Protein AF-A0AAW8PYC9-F1 (afdb_monomer)

Organism: Vibrio parahaemolyticus (NCBI:txid670)

Sequence (165 aa):
MTESTNPTTEKPVVAAIIDTRSGEIIETVTQPKDKTRLYLKVRDELNSEHGRDTFLTLDFSSCQPNTTWVQGKMQNKDPEAFKEATRLSLEYKIWEKKKNITRIEGELAKLEETQNECLALYDDSAQDKREIVSDAFSGQIEETEEELRDQKNVLAKLHNLLKKL

Solvent-accessible surface area (backbone atoms only — not comparable to full-atom values): 9459 Å² total; per-residue (Å²): 138,88,86,81,90,76,87,74,90,67,69,63,70,29,29,35,34,31,36,68,86,80,69,46,76,78,47,75,38,56,50,81,84,56,46,63,55,52,52,47,43,34,58,69,52,49,18,64,74,71,37,80,77,42,44,45,72,48,67,58,54,72,82,46,87,55,60,67,58,42,51,57,31,46,76,68,65,36,68,68,32,50,52,50,52,51,48,53,54,47,53,51,53,44,51,54,46,50,55,50,45,54,50,48,55,53,50,48,51,50,50,54,49,51,49,52,56,59,45,68,77,46,61,88,86,44,51,74,62,44,49,54,52,49,59,73,45,45,64,61,50,53,52,47,52,49,52,44,51,51,50,51,53,51,42,52,52,50,53,55,52,61,75,71,109

Foldseek 3Di:
DDDDDDPDPDQDFFKFKAQPVPRDTDDTDRDPVCLVVVVCCVPPPVCVPPNPPRMDMGGNNPVPPPVVVLVVCVVVVPPVSVVVVVLVVLVVVLVVLVVVLVVLVVVLVVLVVVLVVLLVVDDPVPVVSNVVSCVVSVVVNVVSVVVSVVSVVVSVVSVVVSVVD

Radius of gyration: 28.54 Å; Cα contacts (8 Å, |Δi|>4): 136; chains: 1; bounding box: 57×44×76 Å

Structure (mmCIF, N/CA/C/O backbone):
data_AF-A0AAW8PYC9-F1
#
_entry.id   AF-A0AAW8PYC9-F1
#
loop_
_atom_site.group_PDB
_atom_site.id
_atom_site.type_symbol
_atom_site.label_atom_id
_atom_site.label_alt_id
_atom_site.label_comp_id
_atom_site.label_asym_id
_atom_site.label_entity_id
_atom_site.label_seq_id
_atom_site.pdbx_PDB_ins_code
_atom_site.Cartn_x
_atom_site.Cartn_y
_atom_site.Cartn_z
_atom_site.occupancy
_atom_site.B_iso_or_equiv
_atom_site.auth_seq_id
_atom_site.auth_comp_id
_atom_site.auth_asym_id
_atom_site.auth_atom_id
_atom_site.pdbx_PDB_model_num
ATOM 1 N N . MET A 1 1 ? 27.340 31.564 16.393 1.00 35.12 1 MET A N 1
ATOM 2 C CA . MET A 1 1 ? 26.537 32.461 15.541 1.00 35.12 1 MET A CA 1
ATOM 3 C C . MET A 1 1 ? 25.718 31.582 14.626 1.00 35.12 1 MET A C 1
ATOM 5 O O . MET A 1 1 ? 26.263 30.688 13.999 1.00 35.12 1 MET A O 1
ATOM 9 N N . THR A 1 2 ? 24.409 31.749 14.713 1.00 40.38 2 THR A N 1
ATOM 10 C CA . THR A 1 2 ? 23.368 31.025 13.989 1.00 40.38 2 THR A CA 1
ATOM 11 C C . THR A 1 2 ? 23.261 31.545 12.562 1.00 40.38 2 THR A C 1
ATOM 13 O O . THR A 1 2 ? 23.005 32.734 12.393 1.00 40.38 2 THR A O 1
ATOM 16 N N . GLU A 1 3 ? 23.345 30.667 11.567 1.00 40.12 3 GLU A N 1
ATOM 17 C CA . GLU A 1 3 ? 22.695 30.905 10.278 1.00 40.12 3 GLU A CA 1
ATOM 18 C C . GLU A 1 3 ? 21.605 29.854 10.097 1.00 40.12 3 GLU A C 1
ATOM 20 O O . GLU A 1 3 ? 21.846 28.662 9.920 1.00 40.12 3 GLU A O 1
ATOM 25 N N . SER A 1 4 ? 20.382 30.338 10.267 1.00 39.91 4 SER A N 1
ATOM 26 C CA . SER A 1 4 ? 19.136 29.670 9.938 1.00 39.91 4 SER A CA 1
ATOM 27 C C . SER A 1 4 ? 18.599 30.287 8.643 1.00 39.91 4 SER A C 1
ATOM 29 O O . SER A 1 4 ? 18.890 31.445 8.348 1.00 39.91 4 SER A O 1
ATOM 31 N N . THR A 1 5 ? 17.720 29.533 7.977 1.00 40.56 5 THR A N 1
ATOM 32 C CA . THR A 1 5 ? 16.711 29.935 6.972 1.00 40.56 5 THR A CA 1
ATOM 33 C C . THR A 1 5 ? 17.097 29.928 5.484 1.00 40.56 5 THR A C 1
ATOM 35 O O . THR A 1 5 ? 17.547 30.918 4.925 1.00 40.56 5 THR A O 1
ATOM 38 N N . ASN A 1 6 ? 16.798 28.822 4.789 1.00 36.03 6 ASN A N 1
ATOM 39 C CA . ASN A 1 6 ? 15.602 28.706 3.929 1.00 36.03 6 ASN A CA 1
ATOM 40 C C . ASN A 1 6 ? 15.555 27.325 3.232 1.00 36.03 6 ASN A C 1
ATOM 42 O O . ASN A 1 6 ? 16.572 26.900 2.690 1.00 36.03 6 ASN A O 1
ATOM 46 N N . PRO A 1 7 ? 14.405 26.622 3.172 1.00 41.09 7 PRO A N 1
ATOM 47 C CA .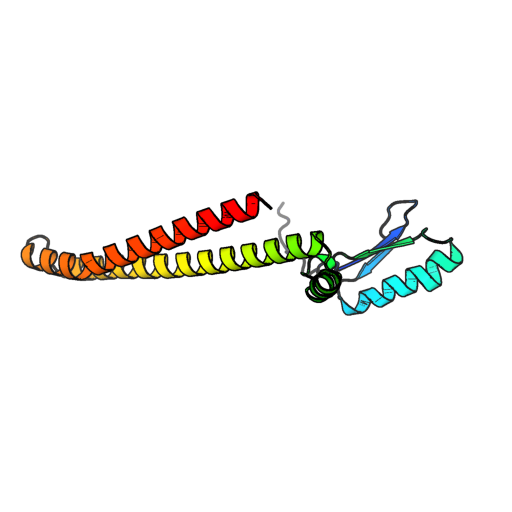 PRO A 1 7 ? 14.218 25.580 2.170 1.00 41.09 7 PRO A CA 1
ATOM 48 C C . PRO A 1 7 ? 14.105 26.289 0.818 1.00 41.09 7 PRO A C 1
ATOM 50 O O . PRO A 1 7 ? 13.167 27.051 0.587 1.00 41.09 7 PRO A O 1
ATOM 53 N N . THR A 1 8 ? 15.100 26.123 -0.048 1.00 46.59 8 THR A N 1
ATOM 54 C CA . THR A 1 8 ? 15.162 26.798 -1.344 1.00 46.59 8 THR A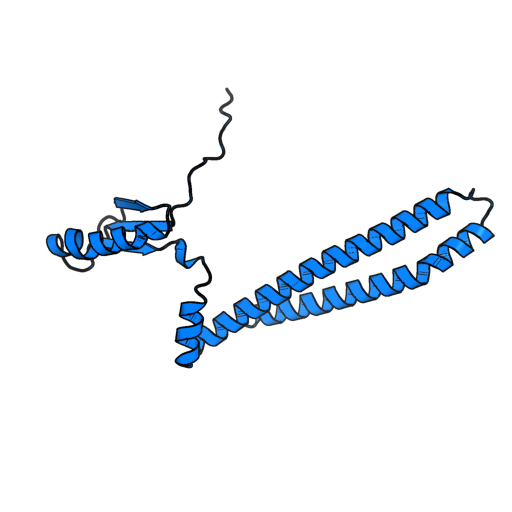 CA 1
ATOM 55 C C . THR A 1 8 ? 13.881 26.520 -2.133 1.00 46.59 8 THR A C 1
ATOM 57 O O . THR A 1 8 ? 13.580 25.386 -2.495 1.00 46.59 8 THR A O 1
ATOM 60 N N . THR A 1 9 ? 13.132 27.577 -2.445 1.00 49.78 9 THR A N 1
ATOM 61 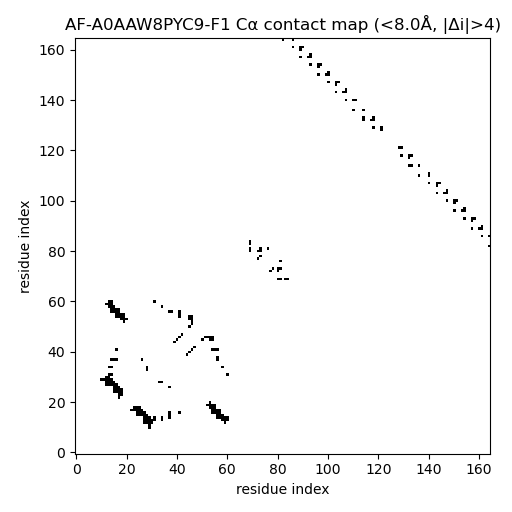C CA . THR A 1 9 ? 12.016 27.638 -3.409 1.00 49.78 9 THR A CA 1
ATOM 62 C C . THR A 1 9 ? 12.444 27.340 -4.858 1.00 49.78 9 THR A C 1
ATOM 64 O O . THR A 1 9 ? 11.769 27.728 -5.813 1.00 49.78 9 THR A O 1
ATOM 67 N N . GLU A 1 10 ? 13.583 26.680 -5.055 1.00 61.88 10 GLU A N 1
ATOM 68 C CA . GLU A 1 10 ? 14.139 26.382 -6.365 1.00 61.88 10 GLU A CA 1
ATOM 69 C C . GLU A 1 10 ? 13.413 25.181 -6.961 1.00 61.88 10 GLU A C 1
ATOM 71 O O . GLU A 1 10 ? 13.434 24.066 -6.439 1.00 61.88 10 GLU A O 1
ATOM 76 N N . LYS A 1 11 ? 12.709 25.431 -8.068 1.00 69.19 11 LYS A N 1
ATOM 77 C CA . LYS A 1 11 ? 12.059 24.372 -8.838 1.00 69.19 11 LYS A CA 1
ATOM 78 C C . LYS A 1 11 ? 13.126 23.363 -9.285 1.00 69.19 11 LYS A C 1
ATOM 80 O O . LYS A 1 11 ? 14.176 23.797 -9.761 1.00 69.19 11 LYS A O 1
ATOM 85 N N . PRO A 1 12 ? 12.861 22.049 -9.190 1.00 74.12 12 PRO A N 1
ATOM 86 C CA . PRO A 1 12 ? 13.836 21.037 -9.572 1.00 74.12 12 PRO A CA 1
ATOM 87 C C . PRO A 1 12 ? 14.222 21.186 -11.047 1.00 74.12 12 PRO A C 1
ATOM 89 O O . PRO A 1 12 ? 13.372 21.441 -11.905 1.00 74.12 12 PRO A O 1
ATOM 92 N N . VAL A 1 13 ? 15.511 21.019 -11.343 1.00 76.00 13 VAL A N 1
ATOM 93 C CA . VAL A 1 13 ? 16.016 20.953 -12.719 1.00 76.00 13 VAL A CA 1
ATOM 94 C C . VAL A 1 13 ? 15.449 19.703 -13.390 1.00 76.00 13 VAL A C 1
ATOM 96 O O . VAL A 1 13 ? 15.553 18.600 -12.862 1.00 76.00 13 VAL A O 1
ATOM 99 N N . VAL A 1 14 ? 14.837 19.875 -14.560 1.00 78.12 14 VAL A N 1
ATOM 100 C CA . VAL A 1 14 ? 14.192 18.795 -15.319 1.00 78.12 14 VAL A CA 1
ATOM 101 C C . VAL A 1 14 ? 14.985 18.376 -16.553 1.00 78.12 14 VAL A C 1
ATOM 103 O O . VAL A 1 14 ? 14.753 17.285 -17.061 1.00 78.12 14 VAL A O 1
ATOM 106 N N . ALA A 1 15 ? 15.902 19.213 -17.044 1.00 81.50 15 ALA A N 1
ATOM 107 C CA . ALA A 1 15 ? 16.883 18.854 -18.069 1.00 81.50 15 ALA A CA 1
ATOM 108 C C . ALA A 1 15 ? 18.075 19.823 -18.052 1.00 81.50 15 ALA A C 1
ATOM 110 O O . ALA A 1 15 ? 17.955 20.944 -17.554 1.00 81.50 15 ALA A O 1
ATOM 111 N N . ALA A 1 16 ? 19.206 19.399 -18.608 1.00 82.06 16 ALA A N 1
ATOM 112 C CA . ALA A 1 16 ? 20.424 20.193 -18.708 1.00 82.06 16 ALA A CA 1
ATOM 113 C C . ALA A 1 16 ? 21.214 19.895 -19.990 1.00 82.06 16 ALA A C 1
ATOM 115 O O . ALA A 1 16 ? 21.031 18.843 -20.594 1.00 82.06 16 ALA A O 1
ATOM 116 N N . ILE A 1 17 ? 22.105 20.800 -20.389 1.00 86.88 17 ILE A N 1
ATOM 117 C CA . ILE A 1 17 ? 23.133 20.566 -21.412 1.00 86.88 17 ILE A CA 1
ATOM 118 C C . ILE A 1 17 ? 24.473 20.341 -20.712 1.00 86.88 17 ILE A C 1
ATOM 120 O O . ILE A 1 17 ? 24.836 21.126 -19.836 1.00 86.88 17 ILE A O 1
ATOM 124 N N . ILE A 1 18 ? 25.207 19.309 -21.122 1.00 82.44 18 ILE A N 1
ATOM 125 C CA . ILE A 1 18 ? 26.553 18.989 -20.636 1.00 82.44 18 ILE A CA 1
ATOM 126 C C . ILE A 1 18 ? 27.569 19.046 -21.786 1.00 82.44 18 ILE A C 1
ATOM 128 O O . ILE A 1 18 ? 27.292 18.529 -22.873 1.00 82.44 18 ILE A O 1
ATOM 132 N N . ASP A 1 19 ? 28.735 19.658 -21.554 1.00 86.19 19 ASP A N 1
ATOM 133 C CA . ASP A 1 19 ? 29.910 19.474 -22.421 1.00 86.19 19 ASP A CA 1
ATOM 134 C C . ASP A 1 19 ? 30.539 18.120 -22.092 1.00 86.19 19 ASP A C 1
ATOM 136 O O . ASP A 1 19 ? 30.960 17.867 -20.963 1.00 86.19 19 ASP A O 1
ATOM 140 N N . THR A 1 20 ? 30.610 17.228 -23.074 1.00 78.62 20 THR A N 1
ATOM 141 C CA . THR A 1 20 ? 31.137 15.871 -22.868 1.00 78.62 20 THR A CA 1
ATOM 142 C C . THR A 1 20 ? 32.646 15.830 -22.643 1.00 78.62 20 THR A C 1
ATOM 144 O O . THR A 1 20 ? 33.158 14.829 -22.143 1.00 78.62 20 THR A O 1
ATOM 147 N N . ARG A 1 21 ? 33.368 16.902 -22.983 1.00 84.19 21 ARG A N 1
ATOM 148 C CA . ARG A 1 21 ? 34.827 16.988 -22.849 1.00 84.19 21 ARG A CA 1
ATOM 149 C C . ARG A 1 21 ? 35.238 17.445 -21.457 1.00 84.19 21 ARG A C 1
ATOM 151 O O . ARG A 1 21 ? 36.199 16.911 -20.912 1.00 84.19 21 ARG A O 1
ATOM 158 N N . SER A 1 22 ? 34.534 18.433 -20.898 1.00 83.69 22 SER A N 1
ATOM 159 C CA . SER A 1 22 ? 34.823 18.977 -19.563 1.00 83.69 22 SER A CA 1
ATOM 160 C C . SER A 1 22 ? 33.944 18.383 -18.462 1.00 83.69 22 SER A C 1
ATOM 162 O O . SER A 1 22 ? 34.319 18.424 -17.293 1.00 83.69 22 SER A O 1
ATOM 164 N N . GLY A 1 23 ? 32.786 17.819 -18.813 1.00 74.12 23 GLY A N 1
ATOM 165 C CA . GLY A 1 23 ? 31.778 17.371 -17.854 1.00 74.12 23 GLY A CA 1
ATOM 166 C C . GLY A 1 23 ? 30.979 18.516 -17.221 1.00 74.12 23 GLY A C 1
ATOM 167 O O . GLY A 1 23 ? 30.205 18.276 -16.295 1.00 74.12 23 GLY A O 1
ATOM 168 N N . GLU A 1 24 ? 31.149 19.754 -17.692 1.00 81.00 24 GLU A N 1
ATOM 169 C CA . GLU A 1 24 ? 30.477 20.926 -17.130 1.00 81.00 24 GLU A CA 1
ATOM 170 C C . GLU A 1 24 ? 29.034 21.060 -17.630 1.00 81.00 24 GLU A C 1
ATOM 172 O O . GLU A 1 24 ? 28.732 20.853 -18.809 1.00 81.00 24 GLU A O 1
ATOM 177 N N . ILE A 1 25 ? 28.137 21.453 -16.719 1.00 81.00 25 ILE A N 1
ATOM 178 C CA . ILE A 1 25 ? 26.750 21.792 -17.043 1.00 81.00 25 ILE A 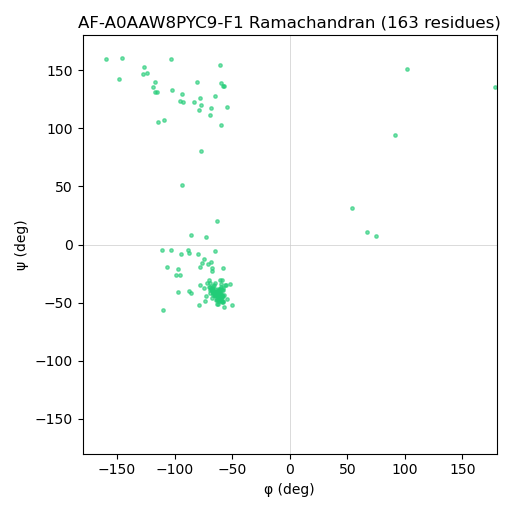CA 1
ATOM 179 C C . ILE A 1 25 ? 26.697 23.240 -17.525 1.00 81.00 25 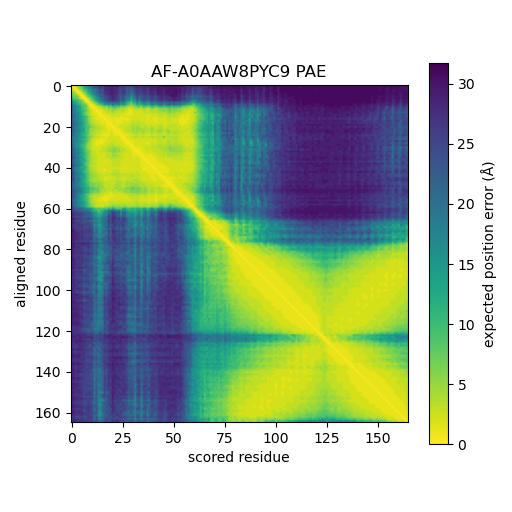ILE A C 1
ATOM 181 O O . ILE A 1 25 ? 27.069 24.160 -16.802 1.00 81.00 25 ILE A O 1
ATOM 185 N N . ILE A 1 26 ? 26.178 23.434 -18.731 1.00 85.25 26 ILE A N 1
ATOM 186 C CA . ILE A 1 26 ? 26.199 24.723 -19.436 1.00 85.25 26 ILE A CA 1
ATOM 187 C C . ILE A 1 26 ? 24.884 25.472 -19.257 1.00 85.25 26 ILE A C 1
ATOM 189 O O . ILE A 1 26 ? 24.854 26.686 -19.082 1.00 85.25 26 ILE A O 1
ATOM 193 N N . GLU A 1 27 ? 23.773 24.744 -19.321 1.00 87.75 27 GLU A N 1
ATOM 194 C CA . GLU A 1 27 ? 22.434 25.310 -19.197 1.00 87.75 27 GLU A CA 1
ATOM 195 C C . GLU A 1 27 ? 21.512 24.286 -18.544 1.00 87.75 27 GLU A C 1
ATOM 197 O O . GLU A 1 27 ? 21.611 23.091 -18.818 1.00 87.75 27 GLU A O 1
ATOM 202 N N . THR A 1 28 ? 20.597 24.753 -17.695 1.00 86.81 28 THR A N 1
ATOM 203 C CA . THR A 1 28 ? 19.561 23.932 -17.063 1.00 86.81 28 THR A CA 1
ATOM 204 C C . THR A 1 28 ? 18.183 24.533 -17.310 1.00 86.81 28 THR A C 1
ATOM 206 O O . THR A 1 28 ? 18.030 25.742 -17.486 1.00 86.81 28 THR A O 1
ATOM 209 N N . VAL A 1 29 ? 17.153 23.690 -17.315 1.00 85.38 29 VAL A N 1
ATOM 210 C CA . VAL A 1 29 ? 15.750 24.121 -17.334 1.00 85.38 29 VAL A CA 1
ATOM 211 C C . VAL A 1 29 ? 14.989 23.458 -16.201 1.00 85.38 29 VAL A C 1
ATOM 213 O O . VAL A 1 29 ? 15.250 22.311 -15.846 1.00 85.38 29 VAL A O 1
ATOM 216 N N . THR A 1 30 ? 14.004 24.167 -15.656 1.00 81.31 30 THR A N 1
ATOM 217 C CA . THR A 1 30 ? 13.154 23.695 -14.548 1.00 81.31 30 THR A CA 1
ATOM 218 C C . THR A 1 30 ? 11.706 23.439 -14.977 1.00 81.31 30 THR A C 1
ATOM 220 O O . THR A 1 30 ? 10.906 22.934 -14.192 1.00 81.31 30 THR A O 1
ATOM 223 N N . GLN A 1 31 ? 11.339 23.754 -16.229 1.00 81.81 31 GLN A N 1
ATOM 224 C CA . GLN A 1 31 ? 9.998 23.512 -16.776 1.00 81.81 31 GLN A CA 1
ATOM 225 C C . GLN A 1 31 ? 10.041 22.482 -17.920 1.00 81.81 31 GLN A C 1
ATOM 227 O O . GLN A 1 31 ? 10.828 22.637 -18.854 1.00 81.81 31 GLN A O 1
ATOM 232 N N . PRO A 1 32 ? 9.171 21.450 -17.920 1.00 78.94 32 PRO A N 1
ATOM 233 C CA . PRO A 1 32 ? 9.188 20.393 -18.937 1.00 78.94 32 PRO A CA 1
ATOM 234 C C . PRO A 1 32 ? 9.005 20.860 -20.385 1.00 78.94 32 PRO A C 1
ATOM 236 O O . PRO A 1 32 ? 9.547 20.232 -21.290 1.00 78.94 32 PRO A O 1
ATOM 239 N N . LYS A 1 33 ? 8.260 21.949 -20.608 1.00 80.31 33 LYS A N 1
ATOM 240 C CA . LYS A 1 33 ? 8.028 22.514 -21.948 1.00 80.31 33 LYS A CA 1
ATOM 241 C C . LYS A 1 33 ? 9.292 23.109 -22.581 1.00 80.31 33 LYS A C 1
ATOM 243 O O . LYS A 1 33 ? 9.377 23.187 -23.801 1.00 80.31 33 LYS A O 1
ATOM 248 N N . ASP A 1 34 ? 10.280 23.476 -21.764 1.00 82.88 34 ASP A N 1
ATOM 249 C CA . ASP A 1 34 ? 11.497 24.145 -22.227 1.00 82.88 34 ASP A CA 1
ATOM 250 C C . ASP A 1 34 ? 12.593 23.143 -22.635 1.00 82.88 34 ASP A C 1
ATOM 252 O O . ASP A 1 34 ? 13.621 23.538 -23.181 1.00 82.88 34 ASP A O 1
ATOM 256 N N . LYS A 1 35 ? 12.381 21.830 -22.444 1.00 83.31 35 LYS A N 1
ATOM 257 C CA . LYS A 1 35 ? 13.362 20.797 -22.827 1.00 83.31 35 LYS A CA 1
ATOM 258 C C . LYS A 1 35 ? 13.636 20.768 -24.318 1.00 83.31 35 LYS A C 1
ATOM 260 O O . LYS A 1 35 ? 14.788 20.655 -24.722 1.00 83.31 35 LYS A O 1
ATOM 265 N N . THR A 1 36 ? 12.591 20.904 -25.134 1.00 82.75 36 THR A N 1
ATOM 266 C CA . THR A 1 36 ? 12.717 20.935 -26.596 1.00 82.75 36 THR A CA 1
ATOM 267 C C . THR A 1 36 ? 13.684 22.030 -27.038 1.00 82.75 36 THR A C 1
ATOM 269 O O . THR A 1 36 ? 14.454 21.819 -27.968 1.00 82.75 36 THR A O 1
ATOM 272 N N . ARG A 1 37 ? 13.722 23.165 -26.325 1.00 88.38 37 ARG A N 1
ATOM 273 C CA . ARG A 1 37 ? 14.675 24.246 -26.594 1.00 88.38 37 ARG A CA 1
ATOM 274 C C . ARG A 1 37 ? 16.121 23.806 -26.365 1.00 88.38 37 ARG A C 1
ATOM 276 O O . ARG A 1 37 ? 16.963 24.120 -27.195 1.00 88.38 37 ARG A O 1
ATOM 283 N N . LEU A 1 38 ? 16.406 23.060 -25.292 1.00 87.69 38 LEU A N 1
ATOM 284 C CA . LEU A 1 38 ? 17.754 22.534 -25.041 1.00 87.69 38 LEU A CA 1
ATOM 285 C C . LEU A 1 38 ? 18.190 21.550 -26.130 1.00 87.69 38 LEU A C 1
ATOM 287 O O . LEU A 1 38 ? 19.315 21.644 -26.611 1.00 87.69 38 LEU A O 1
ATOM 291 N N . TYR A 1 39 ? 17.297 20.653 -26.560 1.00 83.31 39 TYR A N 1
ATOM 292 C CA . TYR A 1 39 ? 17.591 19.715 -27.650 1.00 83.31 39 TYR A CA 1
ATOM 293 C C . TYR A 1 39 ? 17.884 20.436 -28.971 1.00 83.31 39 TYR A C 1
ATOM 295 O O . TYR A 1 39 ? 18.839 20.085 -29.662 1.00 83.31 39 TYR A O 1
ATOM 303 N N . LEU A 1 40 ? 17.083 21.450 -29.317 1.00 89.50 40 LEU A N 1
ATOM 304 C CA . LEU A 1 40 ? 17.300 22.257 -30.519 1.00 89.50 40 LEU A CA 1
ATOM 305 C C . LEU A 1 40 ? 18.614 23.035 -30.432 1.00 89.50 40 LEU A C 1
ATOM 307 O O . LEU A 1 40 ? 19.389 22.995 -31.376 1.00 89.50 40 LEU A O 1
ATOM 311 N N . LYS A 1 41 ? 18.920 23.641 -29.282 1.00 90.12 41 LYS A N 1
ATOM 312 C CA . LYS A 1 41 ? 20.186 24.346 -29.054 1.00 90.12 41 LYS A CA 1
ATOM 313 C C . LYS A 1 41 ? 21.399 23.423 -29.194 1.00 90.12 41 LYS A C 1
ATOM 315 O O . LYS A 1 41 ? 22.362 23.764 -29.871 1.00 90.12 41 LYS A O 1
ATOM 320 N N . VAL A 1 42 ? 21.347 22.220 -28.617 1.00 87.00 42 VAL A N 1
ATOM 321 C CA . VAL A 1 42 ? 22.422 21.226 -28.775 1.00 87.00 42 VAL A CA 1
ATOM 322 C C . VAL A 1 42 ? 22.589 20.812 -30.236 1.00 87.00 42 VAL A C 1
ATOM 324 O O . VAL A 1 42 ? 23.716 20.729 -30.713 1.00 87.00 42 VAL A O 1
ATOM 327 N N . ARG A 1 43 ? 21.491 20.553 -30.953 1.00 86.38 43 ARG A N 1
ATOM 328 C CA . ARG A 1 43 ? 21.530 20.067 -32.339 1.00 86.38 43 ARG A CA 1
ATOM 329 C C . ARG A 1 43 ? 21.942 21.147 -33.342 1.00 86.38 43 ARG A C 1
ATOM 331 O O . ARG A 1 43 ? 22.782 20.877 -34.194 1.00 86.38 43 ARG A O 1
ATOM 338 N N . ASP A 1 44 ? 21.316 22.316 -33.259 1.00 89.88 44 ASP A N 1
ATOM 339 C CA . ASP A 1 44 ? 21.349 23.341 -34.305 1.00 89.88 44 ASP A CA 1
ATOM 340 C C . ASP A 1 44 ? 22.432 24.400 -34.058 1.00 89.88 44 ASP A C 1
ATOM 342 O O . ASP A 1 44 ? 22.945 24.958 -35.026 1.00 89.88 44 ASP A O 1
ATOM 346 N N . GLU A 1 45 ? 22.824 24.639 -32.801 1.00 91.25 45 GLU A N 1
ATOM 347 C CA . GLU A 1 45 ? 23.822 25.659 -32.434 1.00 91.25 45 GLU A CA 1
ATOM 348 C C . GLU A 1 45 ? 25.136 25.023 -31.957 1.00 91.25 45 GLU A C 1
ATOM 350 O O . GLU A 1 45 ? 26.197 25.276 -32.514 1.00 91.25 45 GLU A O 1
ATOM 355 N N . LEU A 1 46 ? 25.092 24.159 -30.940 1.00 89.38 46 LEU A N 1
ATOM 356 C CA . LEU A 1 46 ? 26.322 23.703 -30.283 1.00 89.38 46 LEU A CA 1
ATOM 357 C C . LEU A 1 46 ? 27.055 22.610 -31.077 1.00 89.38 46 LEU A C 1
ATOM 359 O O . LEU A 1 46 ? 28.246 22.727 -31.358 1.00 89.38 46 LEU A O 1
ATOM 363 N N . ASN A 1 47 ? 26.367 21.533 -31.461 1.00 86.81 47 ASN A N 1
ATOM 364 C CA . ASN A 1 47 ? 27.002 20.425 -32.185 1.00 86.81 47 ASN A CA 1
ATOM 365 C C . ASN A 1 47 ? 27.230 20.733 -33.671 1.00 86.81 47 ASN A C 1
ATOM 367 O O . ASN A 1 47 ? 28.055 20.068 -34.302 1.00 86.81 47 ASN A O 1
ATOM 371 N N . SER A 1 48 ? 26.526 21.718 -34.233 1.00 88.25 48 SER A N 1
ATOM 372 C CA . SER A 1 48 ? 26.786 22.205 -35.591 1.00 88.25 48 SER A CA 1
ATOM 373 C C . SER A 1 48 ? 28.128 22.941 -35.671 1.00 88.25 48 SER A C 1
ATOM 375 O O . SER A 1 48 ? 28.855 22.761 -36.646 1.00 88.25 48 SER A O 1
ATOM 377 N N . GLU A 1 49 ? 28.497 23.692 -34.628 1.00 90.06 49 GLU A N 1
ATOM 378 C CA . GLU A 1 49 ? 29.755 24.444 -34.559 1.00 90.06 49 GLU A CA 1
ATOM 379 C C . GLU A 1 49 ? 30.930 23.623 -34.010 1.00 90.06 49 GLU A C 1
ATOM 381 O O . GLU A 1 49 ? 32.053 23.728 -34.503 1.00 90.06 49 GLU A O 1
ATOM 386 N N . HIS A 1 50 ? 30.694 22.790 -32.995 1.00 87.88 50 HIS A N 1
ATOM 387 C CA . HIS A 1 50 ? 31.769 22.115 -32.257 1.00 87.88 50 HIS A CA 1
ATOM 388 C C . HIS A 1 50 ? 31.970 20.644 -32.626 1.00 87.88 50 HIS A C 1
ATOM 390 O O . HIS A 1 50 ? 32.927 20.021 -32.166 1.00 87.88 50 HIS A O 1
ATOM 396 N N . GLY A 1 51 ? 31.105 20.102 -33.482 1.00 82.75 51 GLY A N 1
ATOM 397 C CA . GLY A 1 51 ? 31.129 18.711 -33.905 1.00 82.75 51 GLY A CA 1
ATOM 398 C C . GLY A 1 51 ? 30.075 17.870 -33.195 1.00 82.75 51 GLY A C 1
ATOM 399 O O . GLY A 1 51 ? 29.671 18.135 -32.059 1.00 82.75 51 GLY A O 1
ATOM 400 N N . ARG A 1 52 ? 29.622 16.831 -33.899 1.00 78.00 52 ARG A N 1
ATOM 401 C CA . ARG A 1 52 ? 28.570 15.925 -33.440 1.00 78.00 52 ARG A CA 1
ATOM 402 C C . ARG A 1 52 ? 28.938 15.289 -32.093 1.00 78.00 52 ARG A C 1
ATOM 404 O O . ARG A 1 52 ? 30.069 14.855 -31.913 1.00 78.00 52 ARG A O 1
ATOM 411 N N . ASP A 1 53 ? 27.960 15.230 -31.191 1.00 78.00 53 ASP A N 1
ATOM 412 C CA . ASP A 1 53 ? 28.049 14.624 -29.853 1.00 78.00 53 ASP A CA 1
ATOM 413 C C . ASP A 1 53 ? 28.994 15.337 -28.860 1.00 78.00 53 ASP A C 1
ATOM 415 O O . ASP A 1 53 ? 29.222 14.831 -27.765 1.00 78.00 53 ASP A O 1
ATOM 419 N N . THR A 1 54 ? 29.491 16.540 -29.185 1.00 83.94 54 THR A N 1
ATOM 420 C CA . THR A 1 54 ? 30.316 17.343 -28.257 1.00 83.94 54 THR A CA 1
ATOM 421 C C . THR A 1 54 ? 29.506 17.805 -27.047 1.00 83.94 54 THR A C 1
ATOM 423 O O . THR A 1 54 ? 29.991 17.783 -25.915 1.00 83.94 54 THR A O 1
ATOM 426 N N . PHE A 1 55 ? 28.246 18.160 -27.278 1.00 84.25 55 PHE A N 1
ATOM 427 C CA . PHE A 1 55 ? 27.283 18.532 -26.254 1.00 84.25 55 PHE A CA 1
ATOM 428 C C . PHE A 1 55 ? 26.125 17.543 -26.240 1.00 84.25 55 PHE A C 1
ATOM 430 O O . PHE A 1 55 ? 25.627 17.132 -27.294 1.00 84.25 55 PHE A O 1
ATOM 437 N N . LEU A 1 56 ? 25.672 17.190 -25.037 1.00 78.25 56 LEU A N 1
ATOM 438 C CA . LEU A 1 56 ? 24.536 16.298 -24.827 1.00 78.25 56 LEU A CA 1
ATOM 439 C C . LEU A 1 56 ? 23.471 16.966 -23.967 1.00 78.25 56 LEU A C 1
ATOM 441 O O . LEU A 1 56 ? 23.771 17.743 -23.063 1.00 78.25 56 LEU A O 1
ATOM 445 N N . THR A 1 57 ? 22.212 16.631 -24.231 1.00 80.75 57 THR A N 1
ATOM 446 C CA . THR A 1 57 ? 21.099 16.989 -23.351 1.00 80.75 57 THR A CA 1
ATOM 447 C C . THR A 1 57 ? 20.849 15.843 -22.374 1.00 80.75 57 THR A C 1
ATOM 449 O O . THR A 1 57 ? 20.584 14.717 -22.788 1.00 80.75 57 THR A O 1
ATOM 452 N N . LEU A 1 58 ? 20.919 16.130 -21.077 1.00 76.56 58 LEU A N 1
ATOM 453 C CA . LEU A 1 58 ? 20.523 15.233 -19.997 1.00 76.56 58 LEU A CA 1
ATOM 454 C C . LEU A 1 58 ? 19.085 15.551 -19.595 1.00 76.56 58 LEU A C 1
ATOM 456 O O . LEU A 1 58 ? 18.778 16.687 -19.242 1.00 76.56 58 LEU A O 1
ATOM 460 N N . ASP A 1 59 ? 18.201 14.558 -19.640 1.00 74.69 59 ASP A N 1
ATOM 461 C CA . ASP A 1 59 ? 16.795 14.717 -19.266 1.00 74.69 59 ASP A CA 1
ATOM 462 C C . ASP A 1 59 ? 16.495 14.001 -17.945 1.00 74.69 59 ASP A C 1
ATOM 464 O O . ASP A 1 59 ? 16.403 12.773 -17.880 1.00 74.69 59 ASP A O 1
ATOM 468 N N . PHE A 1 60 ? 16.299 14.796 -16.894 1.00 66.56 60 PHE A N 1
ATOM 469 C CA . PHE A 1 60 ? 15.997 14.328 -15.539 1.00 66.56 60 PHE A CA 1
ATOM 470 C C . PHE A 1 60 ? 14.494 14.135 -15.302 1.00 66.56 60 PHE A C 1
ATOM 472 O O . PHE A 1 60 ? 14.077 13.609 -14.272 1.00 66.56 60 PHE A O 1
ATOM 479 N N . SER A 1 61 ? 13.649 14.532 -16.256 1.00 53.06 61 SER A N 1
ATOM 480 C CA . SER A 1 61 ? 12.199 14.330 -16.171 1.00 53.06 61 SER A CA 1
ATOM 481 C C . SER A 1 61 ? 11.740 12.925 -16.536 1.00 53.06 61 SER A C 1
ATOM 483 O O . SER A 1 61 ? 10.568 12.603 -16.353 1.00 53.06 61 SER A O 1
ATOM 485 N N . SER A 1 62 ? 12.649 12.092 -17.041 1.00 47.75 62 SER A N 1
ATOM 486 C CA . SER A 1 62 ? 12.414 10.669 -17.287 1.00 47.75 62 SER A CA 1
ATOM 487 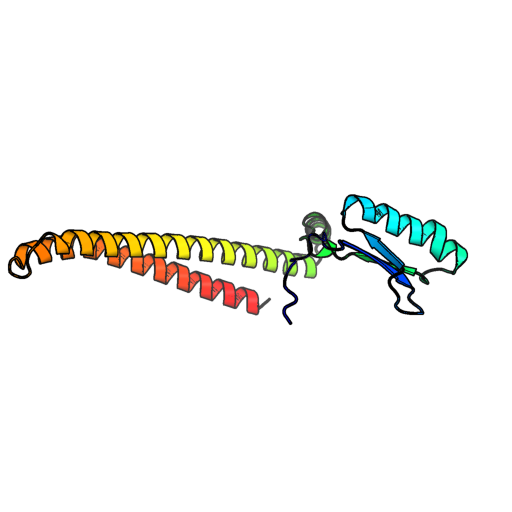C C . SER A 1 62 ? 12.160 9.877 -15.993 1.00 47.75 62 SER A C 1
ATOM 489 O O . SER A 1 62 ? 11.726 8.732 -16.050 1.00 47.75 62 SER A O 1
ATOM 491 N N . CYS A 1 63 ? 12.290 10.519 -14.826 1.00 44.72 63 CYS A N 1
ATOM 492 C CA . CYS A 1 63 ? 11.713 10.055 -13.563 1.00 44.72 63 CYS A CA 1
ATOM 493 C C . CYS A 1 63 ? 10.179 10.229 -13.474 1.00 44.72 63 CYS A C 1
ATOM 495 O O . CYS A 1 63 ? 9.604 9.999 -12.412 1.00 44.72 63 CYS A O 1
ATOM 497 N N . GLN A 1 64 ? 9.493 10.636 -14.549 1.00 49.06 64 GLN A N 1
ATOM 498 C CA . GLN A 1 64 ? 8.054 10.423 -14.693 1.00 49.06 64 GLN A CA 1
ATOM 499 C C . GLN A 1 64 ? 7.812 9.121 -15.464 1.00 49.06 64 GLN A C 1
ATOM 501 O O . GLN A 1 64 ? 8.391 8.954 -16.540 1.00 49.06 64 GLN A O 1
ATOM 506 N N . PRO A 1 65 ? 6.961 8.206 -14.962 1.00 49.31 65 PRO A N 1
ATOM 507 C CA . PRO A 1 65 ? 6.648 6.965 -15.658 1.00 49.31 65 PRO A CA 1
ATOM 508 C C . PRO A 1 65 ? 6.035 7.315 -17.015 1.00 49.31 65 PRO A C 1
ATOM 510 O O . PRO A 1 65 ? 4.883 7.740 -17.106 1.00 49.31 65 PRO A O 1
ATOM 513 N N . ASN A 1 66 ? 6.831 7.194 -18.077 1.00 59.09 66 ASN A N 1
ATOM 514 C CA . ASN A 1 66 ? 6.411 7.513 -19.432 1.00 59.09 66 ASN A CA 1
ATOM 515 C C . ASN A 1 66 ? 5.536 6.364 -19.940 1.00 59.09 66 ASN A C 1
ATOM 517 O O . ASN A 1 66 ? 5.990 5.460 -20.644 1.00 59.09 66 ASN A O 1
ATOM 521 N N . THR A 1 67 ? 4.270 6.384 -19.530 1.00 58.22 67 THR A N 1
ATOM 522 C CA . THR A 1 67 ? 3.240 5.417 -19.920 1.00 58.22 67 THR A CA 1
ATOM 523 C C . THR A 1 67 ? 3.158 5.260 -21.438 1.00 58.22 67 THR A C 1
ATOM 525 O O . THR A 1 67 ? 2.991 4.143 -21.917 1.00 58.22 67 THR A O 1
ATOM 528 N N . THR A 1 68 ? 3.392 6.331 -22.201 1.00 55.97 68 THR A N 1
ATOM 529 C CA . THR A 1 68 ? 3.447 6.320 -23.670 1.00 55.97 68 THR A CA 1
ATOM 530 C C . THR A 1 68 ? 4.633 5.516 -24.213 1.00 55.97 68 THR A C 1
ATOM 532 O O . THR A 1 68 ? 4.487 4.782 -25.191 1.00 55.97 68 THR A O 1
ATOM 535 N N . TRP A 1 69 ? 5.806 5.602 -23.575 1.00 62.19 69 TRP A N 1
ATOM 536 C CA . TRP A 1 69 ? 6.976 4.799 -23.947 1.00 62.19 69 TRP A CA 1
ATOM 537 C C . TRP A 1 69 ? 6.753 3.314 -23.648 1.00 62.19 69 TRP A C 1
ATOM 539 O O . TRP A 1 69 ? 6.969 2.479 -24.526 1.00 62.19 69 TRP A O 1
ATOM 549 N N . VAL A 1 70 ? 6.240 2.988 -22.456 1.00 57.66 70 VAL A N 1
ATOM 550 C CA . VAL A 1 70 ? 5.900 1.603 -22.086 1.00 57.66 70 VAL A CA 1
ATOM 551 C C . VAL A 1 70 ? 4.853 1.040 -23.051 1.00 57.66 70 VAL A C 1
ATOM 553 O O . VAL A 1 70 ? 5.028 -0.057 -23.574 1.00 57.66 70 VAL A O 1
ATOM 556 N N . GLN A 1 71 ? 3.816 1.813 -23.382 1.00 60.41 71 GLN A N 1
ATOM 557 C CA . GLN A 1 71 ? 2.775 1.422 -24.334 1.00 60.41 71 GLN A CA 1
ATOM 558 C C . GLN A 1 71 ? 3.338 1.155 -25.739 1.00 60.41 71 GLN A C 1
ATOM 560 O O . GLN A 1 71 ? 3.032 0.119 -26.334 1.00 60.41 71 GLN A O 1
ATOM 565 N N . GLY A 1 72 ? 4.202 2.036 -26.254 1.00 60.09 72 GLY A N 1
ATOM 566 C CA . GLY A 1 72 ? 4.858 1.846 -27.551 1.00 60.09 72 GLY A CA 1
ATOM 567 C C . GLY A 1 72 ? 5.798 0.635 -27.575 1.00 60.09 72 GLY A C 1
ATOM 568 O O . GLY A 1 72 ? 5.905 -0.061 -28.584 1.00 60.09 72 GLY A O 1
ATOM 569 N N . LYS A 1 73 ? 6.454 0.321 -26.457 1.00 60.72 73 LYS A N 1
ATOM 570 C CA . LYS A 1 73 ? 7.326 -0.854 -26.343 1.00 60.72 73 LYS A CA 1
ATOM 571 C C . LYS A 1 73 ? 6.557 -2.166 -26.157 1.00 60.72 73 LYS A C 1
ATOM 573 O O . LYS A 1 73 ? 6.937 -3.173 -26.753 1.00 60.72 73 LYS A O 1
ATOM 578 N N . MET A 1 74 ? 5.428 -2.150 -25.447 1.00 58.72 74 MET A N 1
ATOM 579 C CA . MET A 1 74 ? 4.514 -3.296 -25.345 1.00 58.72 74 MET A CA 1
ATOM 580 C C . MET A 1 74 ? 3.876 -3.647 -26.697 1.00 58.72 74 MET A C 1
ATOM 582 O O . MET A 1 74 ? 3.763 -4.827 -27.026 1.00 58.72 74 MET A O 1
ATOM 586 N N . GLN A 1 75 ? 3.519 -2.650 -27.518 1.00 70.50 75 GLN A N 1
ATOM 587 C CA . GLN A 1 75 ? 3.049 -2.875 -28.896 1.00 70.50 75 GLN A CA 1
ATOM 588 C C . GLN A 1 75 ? 4.096 -3.598 -29.757 1.00 70.50 75 GLN A C 1
ATOM 590 O O . GLN A 1 75 ? 3.747 -4.443 -30.579 1.00 70.50 75 GLN A O 1
ATOM 595 N N . ASN A 1 76 ? 5.379 -3.329 -29.506 1.00 70.31 76 ASN A N 1
ATOM 596 C CA . ASN A 1 76 ? 6.511 -3.982 -30.164 1.00 70.31 76 ASN A CA 1
ATOM 597 C C . ASN A 1 76 ? 6.937 -5.308 -29.503 1.00 70.31 76 ASN A C 1
ATOM 599 O O . ASN A 1 76 ? 7.957 -5.879 -29.878 1.00 70.31 76 ASN A O 1
ATOM 603 N N . LYS A 1 77 ? 6.155 -5.807 -28.536 1.00 72.25 77 LYS A N 1
ATOM 604 C CA . LYS A 1 77 ? 6.403 -7.035 -27.767 1.00 72.25 77 LYS A CA 1
ATOM 605 C C . LYS A 1 77 ? 7.778 -7.094 -27.076 1.00 72.25 77 LYS A C 1
ATOM 607 O O . LYS A 1 77 ? 8.326 -8.179 -26.902 1.00 72.25 77 LYS A O 1
ATOM 612 N N . ASP A 1 78 ? 8.320 -5.945 -26.674 1.00 74.00 78 ASP A N 1
ATOM 613 C CA . ASP A 1 78 ? 9.616 -5.852 -25.995 1.00 74.00 78 ASP A CA 1
ATOM 614 C C . ASP A 1 78 ? 9.534 -6.466 -24.575 1.00 74.00 78 ASP A C 1
ATOM 616 O O . ASP A 1 78 ? 8.763 -5.961 -23.748 1.00 74.00 78 ASP A O 1
ATOM 620 N N . PRO A 1 79 ? 10.289 -7.541 -24.262 1.00 73.75 79 PRO A N 1
ATOM 621 C CA . PRO A 1 79 ? 10.252 -8.205 -22.956 1.00 73.75 79 PRO A CA 1
ATOM 622 C C . PRO A 1 79 ? 10.555 -7.274 -21.773 1.00 73.75 79 PRO A C 1
ATOM 624 O O . PRO A 1 79 ? 9.931 -7.408 -20.718 1.00 73.75 79 PRO A O 1
ATOM 627 N N . GLU A 1 80 ? 11.448 -6.297 -21.952 1.00 72.50 80 GLU A N 1
ATOM 628 C CA . GLU A 1 80 ? 11.820 -5.351 -20.890 1.00 72.50 80 GLU A CA 1
ATOM 629 C C . GLU A 1 80 ? 10.672 -4.394 -20.554 1.00 72.50 80 GLU A C 1
ATOM 631 O O . GLU A 1 80 ? 10.450 -4.047 -19.394 1.00 72.50 80 GLU A O 1
ATOM 636 N N . ALA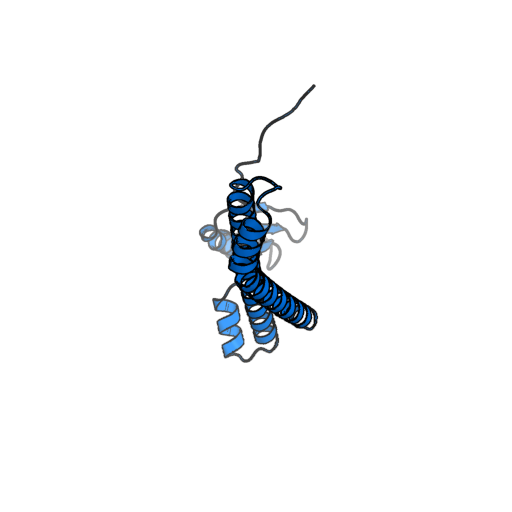 A 1 81 ? 9.852 -4.030 -21.541 1.00 65.75 81 ALA A N 1
ATOM 637 C CA . ALA A 1 81 ? 8.682 -3.195 -21.297 1.00 65.75 81 ALA A CA 1
ATOM 638 C C . ALA A 1 81 ? 7.564 -3.940 -20.561 1.00 65.75 81 ALA A C 1
ATOM 640 O O . ALA A 1 81 ? 6.872 -3.340 -19.740 1.00 65.75 81 ALA A O 1
ATOM 641 N N . PHE A 1 82 ? 7.402 -5.248 -20.794 1.00 69.50 82 PHE A N 1
ATOM 642 C CA . PHE A 1 82 ? 6.490 -6.066 -19.987 1.00 69.50 82 PHE A CA 1
ATOM 643 C C . PHE A 1 82 ? 6.979 -6.208 -18.550 1.00 69.50 82 PHE A C 1
ATOM 645 O O . PHE A 1 82 ? 6.169 -6.148 -17.621 1.00 69.50 82 PHE A O 1
ATOM 652 N N . LYS A 1 83 ? 8.292 -6.368 -18.358 1.00 74.75 83 LYS A N 1
ATOM 653 C CA . LYS A 1 83 ? 8.908 -6.412 -17.033 1.00 74.75 83 LYS A CA 1
ATOM 654 C C . LYS A 1 83 ? 8.651 -5.112 -16.269 1.00 74.75 83 LYS A C 1
ATOM 656 O O . LYS A 1 83 ? 8.150 -5.151 -15.145 1.00 74.75 83 LYS A O 1
ATOM 661 N N . GLU A 1 84 ? 8.883 -3.975 -16.914 1.00 73.38 84 GLU A N 1
ATOM 662 C CA . GLU A 1 84 ? 8.666 -2.654 -16.326 1.00 73.38 84 GLU A CA 1
ATOM 663 C C . GLU A 1 84 ? 7.179 -2.362 -16.052 1.00 73.38 84 GLU A C 1
ATOM 665 O O . GLU A 1 84 ? 6.820 -1.891 -14.973 1.00 73.38 84 GLU A O 1
ATOM 670 N N . ALA A 1 85 ? 6.275 -2.729 -16.966 1.00 68.88 85 ALA A N 1
ATOM 671 C CA . ALA A 1 85 ? 4.832 -2.625 -16.734 1.00 68.88 85 ALA A CA 1
ATOM 672 C C . ALA A 1 85 ? 4.368 -3.501 -15.554 1.00 68.88 85 ALA A C 1
ATOM 674 O O . ALA A 1 85 ? 3.521 -3.090 -14.756 1.00 68.88 85 ALA A O 1
ATOM 675 N N . THR A 1 86 ? 4.943 -4.699 -15.414 1.00 74.00 86 THR A N 1
ATOM 676 C CA . THR A 1 86 ? 4.653 -5.607 -14.294 1.00 74.00 86 THR A CA 1
ATOM 677 C C . THR A 1 86 ? 5.153 -5.020 -12.975 1.00 74.00 86 THR A C 1
ATOM 679 O O . THR A 1 86 ? 4.421 -5.054 -11.982 1.00 74.00 86 THR A O 1
ATOM 682 N N . ARG A 1 87 ? 6.351 -4.419 -12.970 1.00 80.31 87 ARG A N 1
ATOM 683 C CA . ARG A 1 87 ? 6.912 -3.695 -11.821 1.00 80.31 87 ARG A CA 1
ATOM 684 C C . ARG A 1 87 ? 5.978 -2.575 -11.365 1.00 80.31 87 ARG A C 1
ATOM 686 O O . ARG A 1 87 ? 5.544 -2.584 -10.215 1.00 80.31 87 ARG A O 1
ATOM 693 N N . LEU A 1 88 ? 5.581 -1.689 -12.280 1.00 77.44 88 LEU A N 1
ATOM 694 C CA . LEU A 1 88 ? 4.669 -0.575 -11.988 1.00 77.44 88 LEU A CA 1
ATOM 695 C C . LEU A 1 88 ? 3.300 -1.057 -11.480 1.00 77.44 88 LEU A C 1
ATOM 697 O O . LEU A 1 88 ? 2.755 -0.499 -10.527 1.00 77.44 88 LEU A O 1
ATOM 701 N N . SER A 1 89 ? 2.750 -2.125 -12.067 1.00 73.69 89 SER A N 1
ATOM 702 C CA . SER A 1 89 ? 1.486 -2.716 -11.606 1.00 73.69 89 SER A CA 1
ATOM 703 C C . SER A 1 89 ? 1.585 -3.257 -10.176 1.00 73.69 89 SER A C 1
ATOM 705 O O . SER A 1 89 ? 0.665 -3.068 -9.375 1.00 73.69 89 SER A O 1
ATOM 707 N N . LEU A 1 90 ? 2.695 -3.915 -9.829 1.00 76.06 90 LEU A N 1
ATOM 708 C CA . LEU A 1 90 ? 2.927 -4.415 -8.474 1.00 76.06 90 LEU A CA 1
ATOM 709 C C . LEU A 1 90 ? 3.146 -3.283 -7.472 1.00 76.06 90 LEU A C 1
ATOM 711 O O . LEU A 1 90 ? 2.583 -3.344 -6.381 1.00 76.06 90 LEU A O 1
ATOM 715 N N . GLU A 1 91 ? 3.907 -2.250 -7.831 1.00 79.81 91 GLU A N 1
ATOM 716 C CA . GLU A 1 91 ? 4.110 -1.065 -6.988 1.00 79.81 91 GLU A CA 1
ATOM 717 C C . GLU A 1 91 ? 2.779 -0.362 -6.680 1.00 79.81 91 GLU A C 1
ATOM 719 O O . GLU A 1 91 ? 2.508 -0.034 -5.522 1.00 79.81 91 GLU A O 1
ATOM 724 N N . TYR A 1 92 ? 1.898 -0.226 -7.677 1.00 79.25 92 TYR A N 1
ATOM 725 C CA . TYR A 1 92 ? 0.548 0.306 -7.478 1.00 79.25 92 TYR A CA 1
ATOM 726 C C . TYR A 1 92 ? -0.288 -0.561 -6.525 1.00 79.25 92 TYR A C 1
ATOM 728 O O . TYR A 1 92 ? -0.862 -0.047 -5.564 1.00 79.25 92 TYR A O 1
ATOM 736 N N . LYS A 1 93 ? -0.313 -1.886 -6.731 1.00 75.31 93 LYS A N 1
ATOM 737 C CA . LYS A 1 93 ? -1.035 -2.818 -5.843 1.00 75.31 93 LYS A CA 1
ATOM 738 C C . LYS A 1 93 ? -0.502 -2.777 -4.409 1.00 75.31 93 LYS A C 1
ATOM 740 O O . LYS A 1 93 ? -1.279 -2.851 -3.463 1.00 75.31 93 LYS A O 1
ATOM 745 N N . ILE A 1 94 ? 0.813 -2.645 -4.230 1.00 88.19 94 ILE A N 1
ATOM 746 C CA . ILE A 1 94 ? 1.443 -2.473 -2.913 1.00 88.19 94 ILE A CA 1
ATOM 747 C C . ILE A 1 94 ? 0.949 -1.187 -2.251 1.00 88.19 94 ILE A C 1
ATOM 749 O O . ILE A 1 94 ? 0.574 -1.213 -1.079 1.00 88.19 94 ILE A O 1
ATOM 753 N N . TRP A 1 95 ? 0.935 -0.071 -2.983 1.00 88.00 95 TRP A N 1
ATOM 754 C CA . TRP A 1 95 ? 0.436 1.203 -2.467 1.00 88.00 95 TRP A CA 1
ATOM 755 C C . TRP A 1 95 ? -1.041 1.117 -2.058 1.00 88.00 95 TRP A C 1
ATOM 757 O O . TRP A 1 95 ? -1.390 1.521 -0.949 1.00 88.00 95 TRP A O 1
ATOM 767 N N . GLU A 1 96 ? -1.889 0.525 -2.901 1.00 82.62 96 GLU A N 1
ATOM 768 C CA . GLU A 1 96 ? -3.314 0.328 -2.613 1.00 82.62 96 GLU A CA 1
ATOM 769 C C . GLU A 1 96 ? -3.518 -0.513 -1.344 1.00 82.62 96 GLU A C 1
ATOM 771 O O . GLU A 1 96 ? -4.294 -0.145 -0.459 1.00 82.62 96 GLU A O 1
ATOM 776 N N . LYS A 1 97 ? -2.758 -1.605 -1.196 1.00 88.62 97 LYS A N 1
ATOM 777 C CA . LYS A 1 97 ? -2.813 -2.449 0.003 1.00 88.62 97 LYS A CA 1
ATOM 778 C C . LYS A 1 97 ? -2.340 -1.729 1.258 1.00 88.62 97 LYS A C 1
ATOM 780 O O . LYS A 1 97 ? -2.992 -1.859 2.289 1.00 88.62 97 LYS A O 1
ATOM 785 N N . LYS A 1 98 ? -1.271 -0.932 1.180 1.00 90.06 98 LYS A N 1
ATOM 786 C CA . LYS A 1 98 ? -0.821 -0.098 2.307 1.00 90.06 98 LYS A CA 1
ATOM 787 C C . LYS A 1 98 ? -1.899 0.894 2.735 1.00 90.06 98 LYS A C 1
ATOM 789 O O . LYS A 1 98 ? -2.190 0.985 3.920 1.00 90.06 98 LYS A O 1
ATOM 794 N N . LYS A 1 99 ? -2.534 1.575 1.777 1.00 89.25 99 LYS A N 1
ATOM 795 C CA . LYS A 1 99 ? -3.642 2.498 2.055 1.00 89.25 99 LYS A CA 1
ATOM 796 C C . LYS A 1 99 ? -4.805 1.791 2.762 1.00 89.25 99 LYS A C 1
ATOM 798 O O . LYS A 1 99 ? -5.335 2.325 3.732 1.00 89.25 99 LYS A O 1
ATOM 803 N N . ASN A 1 100 ? -5.182 0.596 2.304 1.00 87.25 100 ASN A N 1
ATOM 804 C CA . ASN A 1 100 ? -6.255 -0.180 2.930 1.00 87.25 100 ASN A CA 1
ATOM 805 C C . ASN A 1 100 ? -5.887 -0.662 4.337 1.00 87.25 100 ASN A C 1
ATOM 807 O O . ASN A 1 100 ? -6.730 -0.588 5.221 1.00 87.25 100 ASN A O 1
ATOM 811 N N . ILE A 1 101 ? -4.642 -1.092 4.560 1.00 95.25 101 ILE A N 1
ATOM 812 C CA . ILE A 1 101 ? -4.140 -1.450 5.894 1.00 95.25 101 ILE A CA 1
ATOM 813 C C . ILE A 1 101 ? -4.264 -0.260 6.845 1.00 95.25 101 ILE A C 1
ATOM 815 O O . ILE A 1 101 ? -4.855 -0.408 7.904 1.00 95.25 101 ILE A O 1
ATOM 819 N N . THR A 1 102 ? -3.809 0.930 6.441 1.00 94.06 102 THR A N 1
ATOM 820 C CA . THR A 1 102 ? -3.928 2.138 7.273 1.00 94.06 102 THR A CA 1
ATOM 821 C C . THR A 1 102 ? -5.384 2.479 7.599 1.00 94.06 102 THR A C 1
ATOM 823 O O . THR A 1 102 ? -5.674 2.921 8.707 1.00 94.06 102 THR A O 1
ATOM 826 N N . ARG A 1 103 ? -6.315 2.267 6.657 1.00 95.19 103 ARG A N 1
ATOM 827 C CA . ARG A 1 103 ? -7.753 2.441 6.914 1.00 95.19 103 ARG A CA 1
ATOM 828 C C . ARG A 1 103 ? -8.247 1.468 7.990 1.00 95.19 103 ARG A C 1
ATOM 830 O O . ARG A 1 103 ? -8.870 1.920 8.940 1.00 95.19 103 ARG A O 1
ATOM 837 N N . ILE A 1 104 ? -7.956 0.174 7.839 1.00 94.50 104 ILE A N 1
ATOM 838 C CA . ILE A 1 104 ? -8.403 -0.880 8.767 1.00 94.50 104 ILE A CA 1
ATOM 839 C C . ILE A 1 104 ? -7.782 -0.678 10.154 1.00 94.50 104 ILE A C 1
ATOM 841 O O . ILE A 1 104 ? -8.486 -0.759 11.149 1.00 94.50 104 ILE A O 1
ATOM 845 N N . GLU A 1 105 ? -6.493 -0.331 10.235 1.00 96.44 105 GLU A N 1
ATOM 846 C CA . GLU A 1 105 ? -5.831 0.012 11.504 1.00 96.44 105 GLU A CA 1
ATOM 847 C C . GLU A 1 105 ? -6.519 1.196 12.198 1.00 96.44 105 GLU A C 1
ATOM 849 O O . GLU A 1 105 ? -6.696 1.185 13.412 1.00 96.44 10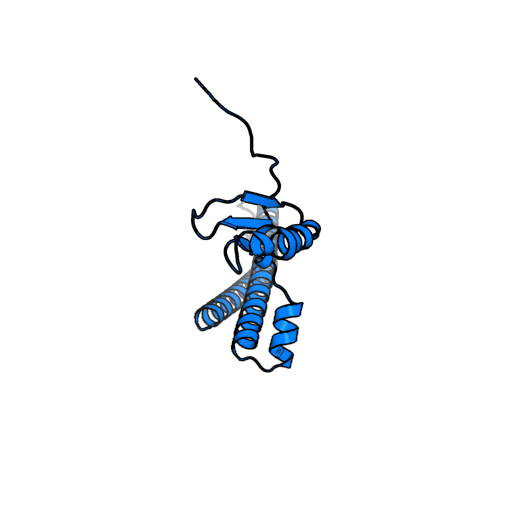5 GLU A O 1
ATOM 854 N N . GLY A 1 106 ? -6.960 2.199 11.431 1.00 95.00 106 GLY A N 1
ATOM 855 C CA . GLY A 1 106 ? -7.733 3.318 11.966 1.00 95.00 106 GLY A CA 1
ATOM 856 C C . GLY A 1 106 ? -9.153 2.946 12.409 1.00 95.00 106 GLY A C 1
ATOM 857 O O . GLY A 1 106 ? -9.680 3.570 13.324 1.00 95.00 106 GLY A O 1
ATOM 858 N N . GLU A 1 107 ? -9.787 1.963 11.771 1.00 94.81 107 GLU A N 1
ATOM 859 C CA . GLU A 1 107 ? -11.101 1.444 12.177 1.00 94.81 107 GLU A CA 1
ATOM 860 C C . GLU A 1 107 ? -10.999 0.605 13.451 1.00 94.81 107 GLU A C 1
ATOM 862 O O . GLU A 1 107 ? -11.777 0.829 14.376 1.00 94.81 107 GLU A O 1
ATOM 867 N N . LEU A 1 108 ? -9.994 -0.269 13.536 1.00 96.06 108 LEU A N 1
ATOM 868 C CA . LEU A 1 108 ? -9.698 -1.060 14.728 1.00 96.06 108 LEU A CA 1
ATOM 869 C C . LEU A 1 108 ? -9.421 -0.157 15.935 1.00 96.06 108 LEU A C 1
ATOM 871 O O . LEU A 1 108 ? -10.074 -0.301 16.963 1.00 96.06 108 LEU A O 1
ATOM 875 N N . ALA A 1 109 ? -8.548 0.845 15.778 1.00 95.19 109 ALA A N 1
ATOM 876 C CA . ALA A 1 109 ? -8.238 1.785 16.854 1.00 95.19 109 ALA A CA 1
ATOM 877 C C . ALA A 1 109 ? -9.487 2.525 17.363 1.00 95.19 109 ALA A C 1
ATOM 879 O O . ALA A 1 109 ? -9.648 2.710 18.564 1.00 95.19 109 ALA A O 1
ATOM 880 N N . LYS A 1 110 ? -10.401 2.914 16.462 1.00 95.81 110 LYS A N 1
ATOM 881 C CA . LYS A 1 110 ? -11.672 3.547 16.848 1.00 95.81 110 LYS A CA 1
ATOM 882 C C . LYS A 1 110 ? -12.610 2.589 17.572 1.00 95.81 110 LYS A C 1
ATOM 884 O O . LYS A 1 110 ? -13.312 3.021 18.482 1.00 95.81 110 LYS A O 1
ATOM 889 N N . LEU A 1 111 ? -12.665 1.321 17.163 1.00 95.12 111 LEU A N 1
ATOM 890 C CA . LEU A 1 111 ? -13.474 0.305 17.838 1.00 95.12 111 LEU A CA 1
ATOM 891 C C . LEU A 1 111 ? -12.967 0.063 19.260 1.00 95.12 111 LEU A C 1
ATOM 893 O O . LEU A 1 111 ? -13.760 0.111 20.196 1.00 95.12 111 LEU A O 1
ATOM 897 N N . GLU A 1 112 ? -11.657 -0.114 19.421 1.00 94.94 112 GLU A N 1
ATOM 898 C CA . GLU A 1 112 ? -11.009 -0.283 20.724 1.00 94.94 112 GLU A CA 1
ATOM 899 C C . GLU A 1 112 ? -11.187 0.958 21.612 1.00 94.94 112 GLU A C 1
ATOM 901 O O . GLU A 1 112 ? -11.516 0.842 22.792 1.00 94.94 112 GLU A O 1
ATOM 906 N N . GLU A 1 113 ? -11.021 2.163 21.057 1.00 96.25 113 GLU A N 1
ATOM 907 C CA . GLU A 1 113 ? -11.273 3.424 21.764 1.00 96.25 113 GLU A CA 1
ATOM 908 C C . GLU A 1 113 ? -12.731 3.512 22.232 1.00 96.25 113 GLU A C 1
ATOM 910 O O . GLU A 1 113 ? -12.983 3.731 23.415 1.00 96.25 113 GLU A O 1
ATOM 915 N N . THR A 1 114 ? -13.691 3.233 21.346 1.00 95.19 114 THR A N 1
ATOM 916 C CA . THR A 1 114 ? -15.126 3.269 21.674 1.00 95.19 114 THR A CA 1
ATOM 917 C C . THR A 1 114 ? -15.490 2.233 22.740 1.00 95.19 114 THR A C 1
ATOM 919 O O . THR A 1 114 ? -16.269 2.528 23.650 1.00 95.19 114 THR A O 1
ATOM 922 N N . GLN A 1 115 ? -14.927 1.023 22.660 1.00 95.88 115 GLN A N 1
ATOM 923 C CA . GLN A 1 115 ? -15.119 -0.018 23.669 1.00 95.88 115 GLN A CA 1
ATOM 924 C C . GLN A 1 115 ? -14.599 0.460 25.029 1.00 95.88 115 GLN A C 1
ATOM 926 O O . GLN A 1 115 ? -15.311 0.358 26.028 1.00 95.88 115 GLN A O 1
ATOM 931 N N . ASN A 1 116 ? -13.395 1.034 25.069 1.00 94.69 116 ASN A N 1
ATOM 932 C CA . ASN A 1 116 ? -12.799 1.569 26.291 1.00 94.69 116 ASN A CA 1
ATOM 933 C C . ASN A 1 116 ? -13.620 2.723 26.883 1.00 94.69 116 ASN A C 1
ATOM 935 O O . ASN A 1 116 ? -13.853 2.743 28.092 1.00 94.69 116 ASN A O 1
ATOM 939 N N . GLU A 1 117 ? -14.107 3.647 26.052 1.00 95.62 117 GLU A N 1
ATOM 940 C CA . GLU A 1 117 ? -14.998 4.731 26.479 1.00 95.62 117 GLU A CA 1
ATOM 941 C C . GLU A 1 117 ? -16.299 4.187 27.080 1.00 95.62 117 GLU A C 1
ATOM 943 O O . GLU A 1 117 ? -16.738 4.644 28.135 1.00 95.62 117 GLU A O 1
ATOM 948 N N . CYS A 1 118 ? -16.892 3.169 26.453 1.00 93.62 118 CYS A N 1
ATOM 949 C CA . CYS A 1 118 ? -18.106 2.523 26.941 1.00 93.62 118 CYS A CA 1
ATOM 950 C C . CYS A 1 118 ? -17.869 1.761 28.253 1.00 93.62 118 CYS A C 1
ATOM 952 O O . CYS A 1 118 ? -18.708 1.812 29.152 1.00 93.62 118 CYS A O 1
ATOM 954 N N . LEU A 1 119 ? -16.728 1.081 28.394 1.00 93.31 119 LEU A N 1
ATOM 955 C CA . LEU A 1 119 ? -16.329 0.414 29.634 1.00 93.31 119 LEU A CA 1
ATOM 956 C C . LEU A 1 119 ? -16.078 1.415 30.766 1.00 93.31 119 LEU A C 1
ATOM 958 O O . LEU A 1 119 ? -16.407 1.111 31.910 1.00 93.31 119 LEU A O 1
ATOM 962 N N . ALA A 1 120 ? -15.558 2.605 30.457 1.00 93.56 120 ALA A N 1
ATOM 963 C CA . ALA A 1 120 ? -15.311 3.669 31.430 1.00 93.56 120 ALA A CA 1
ATOM 964 C C . ALA A 1 120 ? -16.594 4.292 32.013 1.00 93.56 120 ALA A C 1
ATOM 966 O O . ALA A 1 120 ? -16.531 4.970 33.037 1.00 93.56 120 ALA A O 1
ATOM 967 N N . LEU A 1 121 ? -17.763 4.057 31.400 1.00 94.00 121 LEU A N 1
ATOM 968 C CA . LEU A 1 121 ? -19.060 4.486 31.943 1.00 94.00 121 LEU A CA 1
ATOM 969 C C . LEU A 1 121 ? -19.527 3.640 33.135 1.00 94.00 121 LEU A C 1
ATOM 971 O O . LEU A 1 121 ? -20.494 4.008 33.806 1.00 94.00 121 LEU A O 1
ATOM 975 N N . TYR A 1 122 ? -18.881 2.501 33.381 1.00 92.88 122 TYR A N 1
ATOM 976 C CA . TYR A 1 122 ? -19.240 1.571 34.439 1.00 92.88 122 TYR A CA 1
ATOM 977 C C . TYR A 1 122 ? -18.106 1.460 35.453 1.00 92.88 122 TYR A C 1
ATOM 979 O O . TYR A 1 122 ? -16.955 1.229 35.090 1.00 92.88 122 TYR A O 1
ATOM 987 N N . ASP A 1 123 ? -18.447 1.570 36.737 1.00 89.00 123 ASP A N 1
ATOM 988 C CA . ASP A 1 123 ? -17.500 1.306 37.818 1.00 89.00 123 ASP A CA 1
ATOM 989 C C . ASP A 1 123 ? -16.989 -0.142 37.758 1.00 89.00 123 ASP A C 1
ATOM 991 O O . ASP A 1 123 ? -17.700 -1.053 37.322 1.00 89.00 123 ASP A O 1
ATOM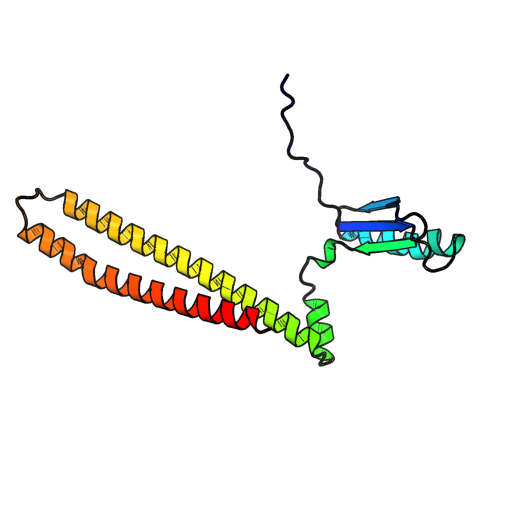 995 N N . ASP A 1 124 ? -15.794 -0.388 38.301 1.00 82.88 124 ASP A N 1
ATOM 996 C CA . ASP A 1 124 ? -15.190 -1.729 38.360 1.00 82.88 124 ASP A CA 1
ATOM 997 C C . ASP A 1 124 ? -16.061 -2.764 39.099 1.00 82.88 124 ASP A C 1
ATOM 999 O O . ASP A 1 124 ? -15.908 -3.965 38.900 1.00 82.88 124 ASP A O 1
ATOM 1003 N N . SER A 1 125 ? -17.003 -2.313 39.932 1.00 87.19 125 SER A N 1
ATOM 1004 C CA . SER A 1 125 ? -17.954 -3.181 40.635 1.00 87.19 125 SER A CA 1
ATOM 1005 C C . SER A 1 125 ? -19.090 -3.708 39.745 1.00 87.19 125 SER A C 1
ATOM 1007 O O . SER A 1 125 ? -19.757 -4.673 40.117 1.00 87.19 125 SER A O 1
ATOM 1009 N N . ALA A 1 126 ? -19.314 -3.115 38.568 1.00 90.44 126 ALA A N 1
ATOM 1010 C CA . ALA A 1 126 ? -20.382 -3.472 37.636 1.00 90.44 126 ALA A CA 1
ATOM 1011 C C . ALA A 1 126 ? -19.912 -4.477 36.567 1.00 90.44 126 ALA A C 1
ATOM 1013 O O . ALA A 1 126 ? -20.111 -4.261 35.368 1.00 90.44 126 ALA A O 1
ATOM 1014 N N . GLN A 1 127 ? -19.294 -5.576 37.010 1.00 91.06 127 GLN A N 1
ATOM 1015 C CA . GLN A 1 127 ? -18.634 -6.559 36.145 1.00 91.06 127 GLN A CA 1
ATOM 1016 C C . GLN A 1 127 ? -19.553 -7.113 35.044 1.00 91.06 127 GLN A C 1
ATOM 1018 O O . GLN A 1 127 ? -19.171 -7.078 33.879 1.00 91.06 127 GLN A O 1
ATOM 1023 N N . ASP A 1 128 ? -20.786 -7.505 35.379 1.00 93.19 128 ASP A N 1
ATOM 1024 C CA . ASP A 1 128 ? -21.750 -8.060 34.414 1.00 93.19 128 ASP A CA 1
ATOM 1025 C C . ASP A 1 128 ? -22.034 -7.097 33.246 1.00 93.19 128 ASP A C 1
ATOM 1027 O O . ASP A 1 128 ? -22.188 -7.503 32.098 1.00 93.19 128 ASP A O 1
ATOM 1031 N N . LYS A 1 129 ? -22.088 -5.785 33.519 1.00 91.81 129 LYS A N 1
ATOM 1032 C CA . LYS A 1 129 ? -22.329 -4.769 32.479 1.00 91.81 129 LYS A CA 1
ATOM 1033 C C . LYS A 1 129 ? -21.097 -4.564 31.605 1.00 91.81 129 LYS A C 1
ATOM 1035 O O . LYS A 1 129 ? -21.234 -4.359 30.402 1.00 91.81 129 LYS A O 1
ATOM 1040 N N . ARG A 1 130 ? -19.907 -4.618 32.207 1.00 92.62 130 ARG A N 1
ATOM 1041 C CA . ARG A 1 130 ? -18.633 -4.518 31.486 1.00 92.62 130 ARG A CA 1
ATOM 1042 C C . ARG A 1 130 ? -18.402 -5.728 30.585 1.00 92.62 130 ARG A C 1
ATOM 1044 O O . ARG A 1 130 ? -17.927 -5.545 29.473 1.00 92.62 130 ARG A O 1
ATOM 1051 N N . GLU A 1 131 ? -18.795 -6.923 31.019 1.00 94.00 131 GLU A N 1
ATOM 1052 C CA . GLU A 1 131 ? -18.743 -8.142 30.203 1.00 94.00 131 GLU A CA 1
ATOM 1053 C C . GLU A 1 131 ? -19.651 -8.027 28.974 1.00 94.00 131 GLU A C 1
ATOM 1055 O O . GLU A 1 131 ? -19.177 -8.198 27.859 1.00 94.00 131 GLU A O 1
ATOM 1060 N N . ILE A 1 132 ? -20.902 -7.577 29.143 1.00 93.44 132 ILE A N 1
ATOM 1061 C CA . ILE A 1 132 ? -21.822 -7.337 28.014 1.00 93.44 132 ILE A CA 1
ATOM 1062 C C . ILE A 1 132 ? -21.233 -6.349 26.997 1.00 93.44 132 ILE A C 1
ATOM 1064 O O . ILE A 1 132 ? -21.343 -6.558 25.789 1.00 93.44 132 ILE A O 1
ATOM 1068 N N . VAL A 1 133 ? -20.622 -5.257 27.470 1.00 92.69 133 VAL A N 1
ATOM 1069 C CA . VAL A 1 133 ? -19.952 -4.290 26.587 1.00 92.69 133 VAL A CA 1
ATOM 1070 C C . VAL A 1 133 ? -18.752 -4.936 25.901 1.00 92.69 133 VAL A C 1
ATOM 1072 O O . VAL A 1 133 ? -18.582 -4.760 24.702 1.00 92.69 133 VAL A O 1
ATOM 1075 N N . SER A 1 134 ? -17.933 -5.700 26.621 1.00 92.31 134 SER A N 1
ATOM 1076 C CA . SER A 1 134 ? -16.789 -6.396 26.032 1.00 92.31 134 SER A CA 1
ATOM 1077 C C . SER A 1 134 ? -17.230 -7.340 24.912 1.00 92.31 134 SER A C 1
ATOM 1079 O O . SER A 1 134 ? -16.721 -7.250 23.794 1.00 92.31 134 SER A O 1
ATOM 1081 N N . ASP A 1 135 ? -18.236 -8.169 25.183 1.00 94.19 135 ASP A N 1
ATOM 1082 C CA . ASP A 1 135 ? -18.779 -9.145 24.243 1.00 94.19 135 ASP A CA 1
ATOM 1083 C C . ASP A 1 135 ? -19.368 -8.472 23.001 1.00 94.19 135 ASP A C 1
ATOM 1085 O O . ASP A 1 135 ? -19.129 -8.931 21.884 1.00 94.19 135 ASP A O 1
ATOM 1089 N N . ALA A 1 136 ? -20.064 -7.343 23.169 1.00 93.00 136 ALA A N 1
ATOM 1090 C CA . ALA A 1 136 ? -20.670 -6.602 22.064 1.00 93.00 136 ALA A CA 1
ATOM 1091 C C . ALA A 1 136 ? -19.650 -6.098 21.026 1.00 93.00 136 ALA A C 1
ATOM 1093 O O . ALA A 1 136 ? -19.994 -5.983 19.850 1.00 93.00 136 ALA A O 1
ATOM 1094 N N . PHE A 1 137 ? -18.415 -5.803 21.442 1.00 94.56 137 PHE A N 1
ATOM 1095 C CA . PHE A 1 137 ? -17.348 -5.336 20.549 1.00 94.56 137 PHE A CA 1
ATOM 1096 C C . PHE A 1 137 ? -16.391 -6.457 20.121 1.00 94.56 137 PHE A C 1
ATOM 1098 O O . PHE A 1 137 ? -15.810 -6.363 19.041 1.00 94.56 137 PHE A O 1
ATOM 1105 N N . SER A 1 138 ? -16.252 -7.517 20.927 1.00 93.62 138 SER A N 1
ATOM 1106 C CA . SER A 1 138 ? -15.279 -8.602 20.726 1.00 93.62 138 SER A CA 1
ATOM 1107 C C . SER A 1 138 ? -15.303 -9.193 19.313 1.00 93.62 138 SER A C 1
ATOM 1109 O O . SER A 1 138 ? -14.279 -9.187 18.637 1.00 93.62 138 SER A O 1
ATOM 1111 N N . GLY A 1 139 ? -16.476 -9.601 18.816 1.00 93.56 139 GLY A N 1
ATOM 1112 C CA . GLY A 1 139 ? -16.599 -10.205 17.488 1.00 93.56 139 GLY A CA 1
ATOM 1113 C C . GLY A 1 139 ? -16.188 -9.258 16.358 1.00 93.56 139 GLY A C 1
ATOM 1114 O O . GLY A 1 139 ? -15.473 -9.657 15.446 1.00 93.56 139 GLY A O 1
ATOM 1115 N N . GLN A 1 140 ? -16.568 -7.979 16.440 1.00 93.25 140 GLN A N 1
ATOM 1116 C CA . GLN A 1 140 ? -16.196 -7.002 15.414 1.00 93.25 140 GLN A CA 1
ATOM 1117 C C . GLN A 1 140 ? -14.695 -6.676 15.449 1.00 93.25 140 GLN A C 1
ATOM 1119 O O . GLN A 1 140 ? -14.085 -6.472 14.396 1.00 93.25 140 GLN A O 1
ATOM 1124 N N . ILE A 1 141 ? -14.093 -6.629 16.642 1.00 95.25 141 ILE A N 1
ATOM 1125 C CA . ILE A 1 141 ? -12.646 -6.458 16.816 1.00 95.25 141 ILE A CA 1
ATOM 1126 C C . ILE A 1 141 ? -11.911 -7.651 16.196 1.00 95.25 141 ILE A C 1
ATOM 1128 O O . ILE A 1 141 ? -11.058 -7.440 15.336 1.00 95.25 141 ILE A O 1
ATOM 1132 N N . GLU A 1 142 ? -12.299 -8.884 16.536 1.00 96.38 142 GLU A N 1
ATOM 1133 C CA . GLU A 1 142 ? -11.692 -10.109 15.996 1.00 96.38 142 GLU A CA 1
ATOM 1134 C C . GLU A 1 142 ? -11.790 -10.184 14.463 1.00 96.38 142 GLU A C 1
ATOM 1136 O O . GLU A 1 142 ? -10.795 -10.461 13.788 1.00 96.38 142 GLU A O 1
ATOM 1141 N N . GLU A 1 143 ? -12.959 -9.878 13.890 1.00 95.50 143 GLU A N 1
ATOM 1142 C CA . GLU A 1 143 ? -13.157 -9.828 12.435 1.00 95.50 143 GLU A CA 1
ATOM 1143 C C . GLU A 1 143 ? -12.245 -8.784 11.769 1.00 95.50 143 GLU A C 1
ATOM 1145 O O . GLU A 1 143 ? -11.627 -9.044 10.731 1.00 95.50 143 GLU A O 1
ATOM 1150 N N . THR A 1 144 ? -12.116 -7.604 12.381 1.00 94.75 144 THR A N 1
ATOM 1151 C CA . THR A 1 144 ? -11.280 -6.511 11.859 1.00 94.75 144 THR A CA 1
ATOM 1152 C C . THR A 1 144 ? -9.787 -6.852 11.957 1.00 94.75 144 THR A C 1
ATOM 1154 O O . THR A 1 144 ? -9.016 -6.569 11.034 1.00 94.75 144 THR A O 1
ATOM 1157 N N . GLU A 1 145 ? -9.359 -7.498 13.045 1.00 96.62 145 GLU A N 1
ATOM 1158 C CA . GLU A 1 145 ? -7.994 -8.004 13.215 1.00 96.62 145 GLU A CA 1
ATOM 1159 C C . GLU A 1 145 ? -7.650 -9.093 12.191 1.00 96.62 145 GLU A C 1
ATOM 1161 O O . GLU A 1 145 ? -6.543 -9.109 11.633 1.00 96.62 145 GLU A O 1
ATOM 1166 N N . GLU A 1 146 ? -8.592 -9.995 11.910 1.00 96.75 146 GLU A N 1
ATOM 1167 C CA . GLU A 1 146 ? -8.439 -11.012 10.876 1.00 96.75 146 GLU A CA 1
ATOM 1168 C C . GLU A 1 146 ? -8.305 -10.382 9.484 1.00 96.75 146 GLU A C 1
ATOM 1170 O O . GLU A 1 146 ? -7.354 -10.704 8.761 1.00 96.75 146 GLU A O 1
ATOM 1175 N N . GLU A 1 147 ? -9.168 -9.424 9.133 1.00 95.00 147 GLU A N 1
ATOM 1176 C CA . GLU A 1 147 ? -9.060 -8.701 7.863 1.00 95.00 147 GLU A CA 1
ATOM 1177 C C . GLU A 1 147 ? -7.695 -8.002 7.743 1.00 95.00 147 GLU A C 1
ATOM 1179 O O . GLU A 1 147 ? -7.017 -8.094 6.711 1.00 95.00 147 GLU A O 1
ATOM 1184 N N . LEU A 1 148 ? -7.241 -7.341 8.813 1.00 95.69 148 LEU A N 1
ATOM 1185 C CA . LEU A 1 148 ? -5.945 -6.670 8.857 1.00 95.69 148 LEU A CA 1
ATOM 1186 C C . LEU A 1 148 ? -4.788 -7.646 8.611 1.00 95.69 148 LEU A C 1
ATOM 1188 O O . LEU A 1 148 ? -3.877 -7.359 7.819 1.00 95.69 148 LEU A O 1
ATOM 1192 N N . ARG A 1 149 ? -4.816 -8.806 9.274 1.00 96.75 149 ARG A N 1
ATOM 1193 C CA . ARG A 1 149 ? -3.827 -9.877 9.106 1.00 96.75 149 ARG A CA 1
ATOM 1194 C C . ARG A 1 149 ? -3.802 -10.376 7.665 1.00 96.75 149 ARG A C 1
ATOM 1196 O O . ARG A 1 149 ? -2.720 -10.514 7.084 1.00 96.75 149 ARG A O 1
ATOM 1203 N N . ASP A 1 150 ? -4.962 -10.578 7.057 1.00 94.88 150 ASP A N 1
ATOM 1204 C CA . ASP A 1 150 ? -5.072 -11.024 5.672 1.00 94.88 150 ASP A CA 1
ATOM 1205 C C . ASP A 1 150 ? -4.522 -9.997 4.682 1.00 94.88 150 ASP A C 1
ATOM 1207 O O . ASP A 1 150 ? -3.731 -10.348 3.795 1.00 94.88 150 ASP A O 1
ATOM 1211 N N . GLN A 1 151 ? -4.830 -8.709 4.862 1.00 92.19 151 GLN A N 1
ATOM 1212 C CA . GLN A 1 151 ? -4.246 -7.658 4.024 1.00 92.19 151 GLN A CA 1
ATOM 1213 C C . GLN A 1 151 ? -2.719 -7.589 4.180 1.00 92.19 151 GLN A C 1
ATOM 1215 O O . GLN A 1 151 ? -2.008 -7.464 3.175 1.00 92.19 151 GLN A O 1
ATOM 1220 N N . LYS A 1 152 ? -2.190 -7.727 5.405 1.00 94.69 152 LYS A N 1
ATOM 1221 C CA . LYS A 1 152 ? -0.739 -7.767 5.674 1.00 94.69 152 LYS A CA 1
ATOM 1222 C C . LYS A 1 152 ? -0.069 -8.972 5.004 1.00 94.69 152 LYS A C 1
ATOM 1224 O O . LYS A 1 152 ? 0.981 -8.819 4.373 1.00 94.69 152 LYS A O 1
ATOM 1229 N N . ASN A 1 153 ? -0.703 -10.143 5.038 1.00 95.06 153 ASN A N 1
ATOM 1230 C CA . ASN A 1 153 ? -0.229 -11.344 4.347 1.00 95.06 153 ASN A CA 1
ATOM 1231 C C . ASN A 1 153 ? -0.180 -11.154 2.823 1.00 95.06 153 ASN A C 1
ATOM 1233 O O . ASN A 1 153 ? 0.795 -11.539 2.167 1.00 95.06 153 ASN A O 1
ATOM 1237 N N . VAL A 1 154 ? -1.209 -10.536 2.238 1.00 91.06 154 VAL A N 1
ATOM 1238 C CA . VAL A 1 154 ? -1.236 -10.218 0.803 1.00 91.06 154 VAL A CA 1
ATOM 1239 C C . VAL A 1 154 ? -0.147 -9.205 0.444 1.00 91.06 154 VAL A C 1
ATOM 1241 O O . VAL A 1 154 ? 0.568 -9.406 -0.540 1.00 91.06 154 VAL A O 1
ATOM 1244 N N . LEU A 1 155 ? 0.041 -8.159 1.251 1.00 93.50 155 LEU A N 1
ATOM 1245 C CA . LEU A 1 155 ? 1.102 -7.170 1.053 1.00 93.50 155 LEU A CA 1
ATOM 1246 C C . LEU A 1 155 ? 2.496 -7.824 1.060 1.00 93.50 155 LEU A C 1
ATOM 1248 O O . LEU A 1 155 ? 3.318 -7.534 0.187 1.00 93.50 155 LEU A O 1
ATOM 1252 N N . ALA A 1 156 ? 2.753 -8.752 1.986 1.00 94.38 156 ALA A N 1
ATOM 1253 C CA . ALA A 1 156 ? 4.007 -9.502 2.036 1.00 94.38 156 ALA A CA 1
ATOM 1254 C C . ALA A 1 156 ? 4.235 -10.340 0.764 1.00 94.38 156 ALA A C 1
ATOM 1256 O O . ALA A 1 156 ? 5.336 -10.342 0.204 1.00 94.38 156 ALA A O 1
ATOM 1257 N N . LYS A 1 157 ? 3.187 -11.003 0.250 1.00 93.50 157 LYS A N 1
ATOM 1258 C CA . LYS A 1 157 ? 3.247 -11.740 -1.026 1.00 93.50 157 LYS A CA 1
ATOM 1259 C C . LYS A 1 157 ? 3.580 -10.813 -2.199 1.00 93.50 157 LYS A C 1
ATOM 1261 O O . LYS A 1 157 ? 4.438 -11.161 -3.007 1.00 93.50 157 LYS A O 1
ATOM 1266 N N . LEU A 1 158 ? 2.962 -9.632 -2.273 1.00 88.25 158 LEU A N 1
ATOM 1267 C CA . LEU A 1 158 ? 3.241 -8.644 -3.323 1.00 88.25 158 LEU A CA 1
ATOM 1268 C C . LEU A 1 158 ? 4.687 -8.133 -3.266 1.00 88.25 158 LEU A C 1
ATOM 1270 O O . LEU A 1 158 ? 5.351 -8.074 -4.299 1.00 88.25 158 LEU A O 1
ATOM 1274 N N . HIS A 1 159 ? 5.211 -7.842 -2.073 1.00 91.12 159 HIS A N 1
ATOM 1275 C CA . HIS A 1 159 ? 6.618 -7.472 -1.905 1.00 91.12 159 HIS A CA 1
ATOM 1276 C C . HIS A 1 159 ? 7.575 -8.592 -2.335 1.00 91.12 159 HIS A C 1
ATOM 1278 O O . HIS A 1 159 ? 8.598 -8.316 -2.960 1.00 91.12 159 HIS A O 1
ATOM 1284 N N . ASN A 1 160 ? 7.246 -9.853 -2.047 1.00 93.31 160 ASN A N 1
ATOM 1285 C CA . ASN A 1 160 ? 8.042 -10.995 -2.498 1.00 93.31 160 ASN A CA 1
ATOM 1286 C C . ASN A 1 160 ? 8.008 -11.177 -4.019 1.00 93.31 160 ASN A C 1
ATOM 1288 O O . ASN A 1 160 ? 9.020 -11.561 -4.596 1.00 93.31 160 ASN A O 1
ATOM 1292 N N . LEU A 1 161 ? 6.874 -10.906 -4.670 1.00 87.12 161 LEU A N 1
ATOM 1293 C CA . LEU A 1 161 ? 6.779 -10.918 -6.131 1.00 87.12 161 LEU A CA 1
ATOM 1294 C C . LEU A 1 161 ? 7.611 -9.794 -6.752 1.00 87.12 161 LEU A C 1
ATOM 1296 O O . LEU A 1 161 ? 8.356 -10.053 -7.690 1.00 87.12 161 LEU A O 1
ATOM 1300 N N . LEU A 1 162 ? 7.550 -8.582 -6.192 1.00 86.25 162 LEU A N 1
ATOM 1301 C CA . LEU A 1 162 ? 8.336 -7.444 -6.671 1.00 86.25 162 LEU A CA 1
ATOM 1302 C C . LEU A 1 162 ? 9.847 -7.703 -6.577 1.00 86.25 162 LEU A C 1
ATOM 1304 O O . LEU A 1 162 ? 10.578 -7.349 -7.488 1.00 86.25 162 LEU A O 1
ATOM 1308 N N . LYS A 1 163 ? 10.313 -8.370 -5.512 1.00 89.19 163 LYS A N 1
ATOM 1309 C CA . LYS A 1 163 ? 11.728 -8.757 -5.349 1.00 89.19 163 LYS A CA 1
ATOM 1310 C C . LYS A 1 163 ? 12.215 -9.812 -6.350 1.00 89.19 163 LYS A C 1
ATOM 1312 O O . LYS A 1 163 ? 13.419 -10.003 -6.471 1.00 89.19 163 LYS A O 1
ATOM 1317 N N . LYS A 1 164 ? 11.299 -10.562 -6.968 1.00 86.00 164 LYS A N 1
ATOM 1318 C CA . LYS A 1 164 ? 11.611 -11.651 -7.908 1.00 86.00 164 LYS A CA 1
ATOM 1319 C C . LYS A 1 164 ? 11.604 -11.203 -9.373 1.00 86.00 164 LYS A C 1
ATOM 1321 O O . LYS A 1 164 ? 11.963 -12.010 -10.227 1.00 86.00 164 LYS A O 1
ATOM 1326 N N . LEU A 1 165 ? 11.162 -9.974 -9.650 1.00 74.56 165 LEU A N 1
ATOM 1327 C CA . LEU A 1 165 ? 11.313 -9.309 -10.948 1.00 74.56 165 LEU A CA 1
ATOM 1328 C C . LEU A 1 165 ? 12.738 -8.780 -11.088 1.00 74.56 165 LEU A C 1
ATOM 1330 O O . LEU A 1 165 ? 13.323 -8.983 -12.176 1.00 74.56 165 LEU A O 1
#

pLDDT: mean 81.25, std 15.16, range [35.12, 96.75]

Nearest PDB structures (foldseek):
  8qbr-assembly1_A  TM=6.517E-01  e=4.620E-01  Nostoc punctiforme
  8akx-assembly1_2  TM=6.552E-01  e=3.480E+00  Synechocystis sp. PCC 6803
  8akx-assembly1_4  TM=6.552E-01  e=3.480E+00  Synechocystis sp. PCC 6803
  8akx-assembly1_D  TM=6.552E-01  e=3.480E+00  Synechocystis sp. PCC 6803
  8qbv-assembly1_A  TM=3.645E-01  e=1.088E+00  Nostoc punctiforme

Mean predicted aligned error: 15.25 Å

Secondary structure (DSSP, 8-state):
----------PPP-EEEEETTT--EEEEESSGGGHHHHHHIIIIIIHHHH-TTSEEEEEGGGGS--HHHHHHHHHTT-HHHHHHHHHHHHHHHHHHHHHHHHHHHHHHHHHHHHHHHHHTTS-TT-HHHHHHHHHHHHHHHHHHHHHHHHHHHHHHHHHHHHTT-